Protein AF-A0A392Q6C8-F1 (afdb_monomer)

Foldseek 3Di:
DEDEDQQQQDPPPGRPGPVSQVVRVVVVVCCCVVVVDDPVPYDYYHDHPDTPPVVVVPDPD

Mean predicted aligned error: 2.12 Å

Radius of gyration: 13.26 Å; Cα contacts (8 Å, |Δi|>4): 94; chains: 1; bounding box: 25×20×39 Å

Structure (mmCIF, N/CA/C/O backbone):
data_AF-A0A392Q6C8-F1
#
_entry.id   AF-A0A392Q6C8-F1
#
loop_
_atom_site.group_PDB
_atom_site.id
_atom_site.type_symbol
_atom_site.label_atom_id
_atom_site.label_alt_id
_atom_site.label_comp_id
_atom_site.label_asym_id
_atom_site.label_entity_id
_atom_site.label_seq_id
_atom_site.pdbx_PDB_ins_code
_atom_site.Cartn_x
_atom_site.Cartn_y
_atom_site.Cartn_z
_atom_site.occupancy
_atom_site.B_iso_or_equiv
_atom_site.auth_seq_id
_atom_site.auth_comp_id
_atom_site.auth_asym_id
_atom_site.auth_atom_id
_atom_site.pdbx_PDB_model_num
ATOM 1 N N . MET A 1 1 ? -3.469 8.364 12.018 1.00 96.50 1 MET A N 1
ATOM 2 C CA . MET A 1 1 ? -2.207 7.641 11.758 1.00 96.50 1 MET A CA 1
ATOM 3 C C . MET A 1 1 ? -2.045 7.498 10.262 1.00 96.50 1 MET A C 1
ATOM 5 O O . MET A 1 1 ? -3.019 7.190 9.590 1.00 96.50 1 MET A O 1
ATOM 9 N N . ILE A 1 2 ? -0.843 7.749 9.757 1.00 98.31 2 ILE A N 1
ATOM 10 C CA . ILE A 1 2 ? -0.535 7.683 8.330 1.00 98.31 2 ILE A CA 1
ATOM 11 C C . ILE A 1 2 ? 0.539 6.619 8.147 1.00 98.31 2 ILE A C 1
ATOM 13 O O . ILE A 1 2 ? 1.510 6.592 8.901 1.00 98.31 2 ILE A O 1
ATOM 17 N N . VAL A 1 3 ? 0.354 5.748 7.163 1.00 98.50 3 VAL A N 1
ATOM 18 C CA . VAL A 1 3 ? 1.399 4.842 6.684 1.00 98.50 3 VAL A CA 1
ATOM 19 C C . VAL A 1 3 ? 1.584 5.149 5.212 1.00 98.50 3 VAL A C 1
ATOM 21 O O . VAL A 1 3 ? 0.605 5.195 4.468 1.00 98.50 3 VAL A O 1
ATOM 24 N N . LEU A 1 4 ? 2.829 5.388 4.813 1.00 98.31 4 LEU A N 1
ATOM 25 C CA . LEU A 1 4 ? 3.156 5.774 3.450 1.00 98.31 4 LEU A CA 1
ATOM 26 C C . LEU A 1 4 ? 4.306 4.954 2.880 1.00 98.31 4 LEU A C 1
ATOM 28 O O . LEU A 1 4 ? 5.143 4.438 3.623 1.00 98.31 4 LEU A O 1
ATOM 32 N N . THR A 1 5 ? 4.333 4.853 1.557 1.00 98.50 5 THR A N 1
ATOM 33 C CA . THR A 1 5 ? 5.438 4.290 0.780 1.00 98.50 5 THR A CA 1
ATOM 34 C C . THR A 1 5 ? 5.489 4.961 -0.590 1.00 98.50 5 THR A C 1
ATOM 36 O O . THR A 1 5 ? 4.476 5.468 -1.066 1.00 98.50 5 THR A O 1
ATOM 39 N N . ASP A 1 6 ? 6.664 4.960 -1.209 1.00 98.50 6 ASP A N 1
ATOM 40 C CA . ASP A 1 6 ? 6.867 5.29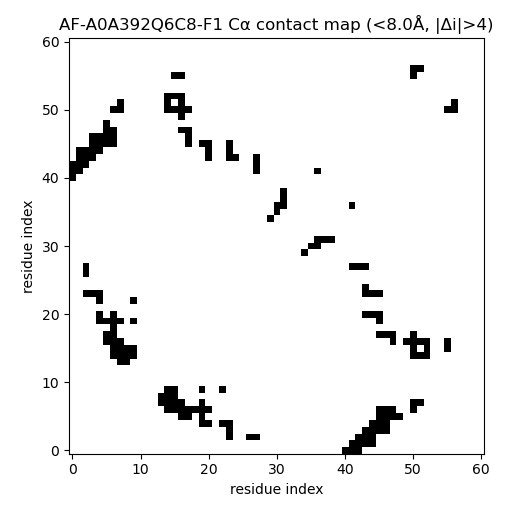4 -2.620 1.00 98.50 6 ASP A CA 1
ATOM 41 C C . ASP A 1 6 ? 6.926 4.038 -3.514 1.00 98.50 6 ASP A C 1
ATOM 43 O O . ASP A 1 6 ? 7.166 4.134 -4.711 1.00 98.50 6 ASP A O 1
ATOM 47 N N . GLY A 1 7 ? 6.721 2.841 -2.947 1.00 98.31 7 GLY A N 1
ATOM 48 C CA . GLY A 1 7 ? 6.720 1.581 -3.692 1.00 98.31 7 GLY A CA 1
ATOM 49 C C . GLY A 1 7 ? 8.091 1.129 -4.206 1.00 98.31 7 GLY A C 1
ATOM 50 O O . GLY A 1 7 ? 8.175 0.055 -4.798 1.00 98.31 7 GLY A O 1
ATOM 51 N N . SER A 1 8 ? 9.168 1.875 -3.932 1.00 97.94 8 SER A N 1
ATOM 52 C CA . SER A 1 8 ? 10.506 1.629 -4.494 1.00 97.94 8 SER A CA 1
ATOM 53 C C . SER A 1 8 ? 11.180 0.353 -3.971 1.00 97.94 8 SER A C 1
ATOM 55 O O . SER A 1 8 ? 12.100 -0.183 -4.593 1.00 97.94 8 SER A O 1
ATOM 57 N N . ARG A 1 9 ? 10.736 -0.162 -2.814 1.00 98.06 9 ARG A N 1
ATOM 58 C CA . ARG A 1 9 ? 11.274 -1.387 -2.205 1.00 98.06 9 ARG A CA 1
ATOM 59 C C . ARG A 1 9 ? 10.230 -2.165 -1.409 1.00 98.06 9 ARG A C 1
ATOM 61 O O . ARG A 1 9 ? 10.246 -2.191 -0.176 1.00 98.06 9 ARG A O 1
ATOM 68 N N . ILE A 1 10 ? 9.359 -2.868 -2.117 1.00 97.94 10 ILE A N 1
ATOM 69 C CA . ILE A 1 10 ? 8.457 -3.850 -1.522 1.00 97.94 10 ILE A CA 1
ATOM 70 C C . ILE A 1 10 ? 9.233 -5.124 -1.167 1.00 97.94 10 ILE A C 1
ATOM 72 O O . ILE A 1 10 ? 10.024 -5.646 -1.957 1.00 97.94 10 ILE A O 1
ATOM 76 N N . LEU A 1 11 ? 9.042 -5.617 0.059 1.00 97.25 11 LEU A N 1
ATOM 77 C CA . LEU A 1 11 ? 9.803 -6.742 0.604 1.00 97.25 11 LEU A CA 1
ATOM 78 C C . LEU A 1 11 ? 9.651 -7.992 -0.275 1.00 97.25 11 LEU A C 1
ATOM 80 O O . LEU A 1 11 ? 8.549 -8.495 -0.461 1.00 97.25 11 LEU A O 1
ATOM 84 N N . GLY A 1 12 ? 10.773 -8.487 -0.801 1.00 97.56 12 GLY A N 1
ATOM 85 C CA . GLY A 1 12 ? 10.820 -9.669 -1.668 1.00 97.56 12 GLY A CA 1
ATOM 86 C C . GLY A 1 12 ? 10.428 -9.425 -3.131 1.00 97.56 12 GLY A C 1
ATOM 87 O O . GLY A 1 12 ? 10.646 -10.313 -3.947 1.00 97.56 12 GLY A O 1
ATOM 88 N N . LEU A 1 13 ? 9.904 -8.242 -3.476 1.00 97.75 13 LEU A N 1
ATOM 89 C CA . LEU A 1 13 ? 9.408 -7.922 -4.823 1.00 97.75 13 LEU A CA 1
ATOM 90 C C . LEU A 1 13 ? 10.166 -6.771 -5.503 1.00 97.75 13 LEU A C 1
ATOM 92 O O . LEU A 1 13 ? 10.186 -6.701 -6.728 1.00 97.75 13 LEU A O 1
ATOM 96 N N . GLY A 1 14 ? 10.838 -5.910 -4.735 1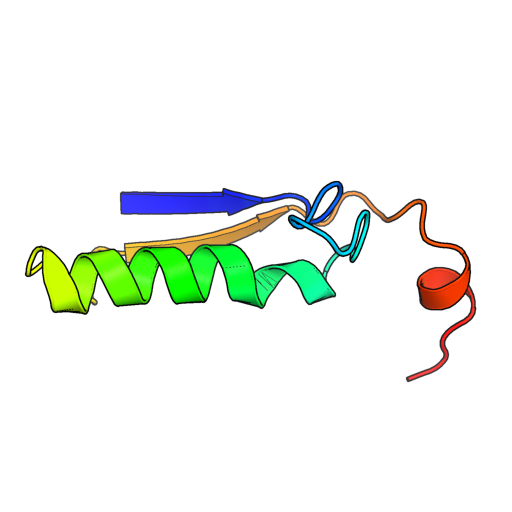.00 97.69 14 GLY A N 1
ATOM 97 C CA . GLY A 1 14 ? 11.585 -4.772 -5.274 1.00 97.69 14 GLY A CA 1
ATOM 98 C C . GLY A 1 14 ? 10.690 -3.569 -5.569 1.00 97.69 14 GLY A C 1
ATOM 99 O O . GLY A 1 14 ? 9.735 -3.319 -4.836 1.00 97.69 14 GLY A O 1
ATOM 100 N N . ASP A 1 15 ? 11.038 -2.804 -6.599 1.00 98.50 15 ASP A N 1
ATOM 101 C CA . ASP A 1 15 ? 10.301 -1.608 -7.015 1.00 98.50 15 ASP A CA 1
ATOM 102 C C . ASP A 1 15 ? 9.002 -2.003 -7.726 1.00 98.50 15 ASP A C 1
ATOM 104 O O . ASP A 1 15 ? 9.034 -2.661 -8.767 1.00 98.50 15 ASP A 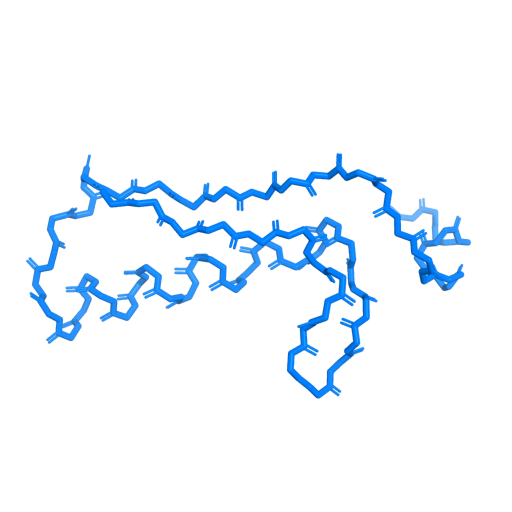O 1
ATOM 108 N N . LEU A 1 16 ? 7.865 -1.616 -7.153 1.00 98.44 16 LEU A N 1
ATOM 109 C CA . LEU A 1 16 ? 6.536 -1.836 -7.726 1.00 98.44 16 LEU A CA 1
ATOM 110 C C . LEU A 1 16 ? 5.809 -0.526 -8.068 1.00 98.44 16 LEU A C 1
ATOM 112 O O . LEU A 1 16 ? 4.638 -0.568 -8.451 1.00 98.44 16 LEU A O 1
ATOM 116 N N . GLY A 1 17 ? 6.470 0.629 -7.921 1.00 98.12 17 GLY A N 1
ATOM 117 C CA . GLY A 1 17 ? 5.860 1.944 -8.118 1.00 98.12 17 GLY A CA 1
ATOM 118 C C . GLY A 1 17 ? 4.493 2.067 -7.435 1.00 98.12 17 GLY A C 1
ATOM 119 O O . GLY A 1 17 ? 4.284 1.584 -6.318 1.00 98.12 17 GLY A O 1
ATOM 120 N N . VAL A 1 18 ? 3.521 2.648 -8.143 1.00 97.94 18 VAL A N 1
ATOM 121 C CA . VAL A 1 18 ? 2.139 2.842 -7.664 1.00 97.94 18 VAL A CA 1
ATOM 122 C C . VAL A 1 18 ? 1.427 1.548 -7.241 1.00 97.94 18 VAL A C 1
ATOM 124 O O . VAL A 1 18 ? 0.559 1.580 -6.366 1.00 97.94 18 VAL A O 1
ATOM 127 N N . GLN A 1 19 ? 1.830 0.385 -7.768 1.00 97.81 19 GLN A N 1
ATOM 128 C CA . GLN A 1 19 ? 1.252 -0.906 -7.371 1.00 97.81 19 GLN A CA 1
ATOM 129 C C . GLN A 1 19 ? 1.620 -1.296 -5.924 1.00 97.81 19 GLN A C 1
ATOM 131 O O . GLN A 1 19 ? 1.012 -2.193 -5.341 1.00 97.81 19 GLN A O 1
ATOM 136 N N . GLY A 1 20 ? 2.560 -0.582 -5.292 1.00 98.06 20 GLY A N 1
ATOM 137 C CA . GLY A 1 20 ? 2.925 -0.734 -3.883 1.00 98.06 20 GLY A CA 1
ATOM 138 C C . GLY A 1 20 ? 1.863 -0.282 -2.866 1.00 98.06 20 GLY A C 1
ATOM 139 O O . GLY A 1 20 ? 2.032 -0.558 -1.675 1.00 98.06 20 GLY A O 1
ATOM 140 N N . ILE A 1 21 ? 0.760 0.359 -3.288 1.00 98.50 21 ILE A N 1
ATOM 141 C CA . ILE A 1 21 ? -0.304 0.883 -2.400 1.00 98.50 21 ILE A CA 1
ATOM 142 C C . ILE A 1 21 ? -0.921 -0.176 -1.466 1.00 98.50 21 ILE A C 1
ATOM 144 O O . ILE A 1 21 ? -1.393 0.151 -0.377 1.00 98.50 21 ILE A O 1
ATOM 148 N N . GLY A 1 22 ? -0.860 -1.461 -1.824 1.00 98.31 22 GLY A N 1
ATOM 149 C CA . GLY A 1 22 ? -1.332 -2.546 -0.956 1.00 98.31 22 GLY A CA 1
ATOM 150 C C . GLY A 1 22 ? -0.588 -2.643 0.384 1.00 98.31 22 GLY A C 1
ATOM 151 O O . GLY A 1 22 ? -1.162 -3.084 1.378 1.00 98.31 22 GLY A O 1
ATOM 152 N N . ILE A 1 23 ? 0.667 -2.187 0.456 1.00 98.44 23 ILE A N 1
ATOM 153 C CA . ILE A 1 2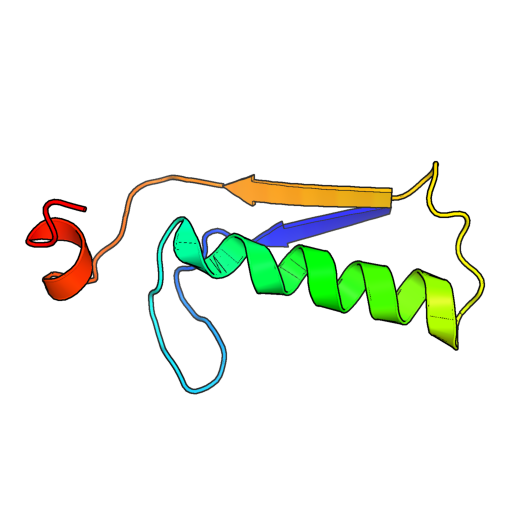3 ? 1.481 -2.236 1.680 1.00 98.44 23 ILE A CA 1
ATOM 154 C C . ILE A 1 23 ? 0.969 -1.298 2.781 1.00 98.44 23 ILE A C 1
ATOM 156 O O . ILE A 1 23 ? 0.770 -1.775 3.905 1.00 98.44 23 ILE A O 1
ATOM 160 N N . PRO A 1 24 ? 0.758 0.013 2.538 1.00 98.56 24 PRO A N 1
ATOM 161 C CA . PRO A 1 24 ? 0.181 0.883 3.554 1.00 98.56 24 PRO A CA 1
ATOM 162 C C . PRO A 1 24 ? -1.247 0.471 3.929 1.00 98.56 24 PRO A C 1
ATOM 164 O O . PRO A 1 24 ? -1.579 0.573 5.107 1.00 98.56 24 PRO A O 1
ATOM 167 N N . ILE A 1 25 ? -2.050 -0.056 2.992 1.00 98.56 25 ILE A N 1
ATOM 168 C CA . ILE A 1 25 ? -3.384 -0.607 3.298 1.00 98.56 25 ILE A CA 1
ATOM 169 C C . ILE A 1 25 ? -3.259 -1.776 4.282 1.00 98.56 25 ILE A C 1
ATOM 171 O O . ILE A 1 25 ? -3.749 -1.682 5.403 1.00 98.56 25 ILE A O 1
ATOM 175 N N . GLY A 1 26 ? -2.507 -2.824 3.931 1.00 98.31 26 GLY A N 1
ATOM 176 C CA . GLY A 1 26 ? -2.385 -4.018 4.772 1.00 98.31 26 GLY A CA 1
ATOM 177 C C . GLY A 1 26 ? -1.766 -3.748 6.150 1.00 98.31 26 GLY A C 1
ATOM 178 O O . GLY A 1 26 ? -2.173 -4.349 7.145 1.00 98.31 26 GLY A O 1
ATOM 179 N N . LYS A 1 27 ? -0.813 -2.808 6.256 1.00 98.25 27 LYS A N 1
ATOM 180 C CA . LYS A 1 27 ? -0.280 -2.375 7.563 1.00 98.25 27 LYS A CA 1
ATOM 181 C C . LYS A 1 27 ? -1.347 -1.710 8.425 1.00 98.25 27 LYS A C 1
ATOM 183 O O . LYS A 1 27 ? -1.416 -1.976 9.622 1.00 98.25 27 LYS A O 1
ATOM 188 N N . LEU A 1 28 ? -2.142 -0.824 7.834 1.00 98.69 28 LEU A N 1
ATOM 189 C CA . LEU A 1 28 ? -3.203 -0.140 8.557 1.00 98.69 28 LEU A CA 1
ATOM 190 C C . LEU A 1 28 ? -4.324 -1.105 8.950 1.00 98.69 28 LEU A C 1
ATOM 192 O O . LEU A 1 28 ? -4.773 -1.033 10.091 1.00 98.69 28 LEU A O 1
ATOM 196 N N . ASP A 1 29 ? -4.693 -2.046 8.080 1.00 98.56 29 ASP A N 1
ATOM 197 C CA . ASP A 1 29 ? -5.650 -3.114 8.391 1.00 98.56 29 ASP A CA 1
ATOM 198 C C . ASP A 1 29 ? -5.193 -3.926 9.605 1.00 98.56 29 ASP A C 1
ATOM 200 O O . ASP A 1 29 ? -5.975 -4.168 10.523 1.00 98.56 29 ASP A O 1
ATOM 204 N N . MET A 1 30 ? -3.903 -4.273 9.673 1.00 98.44 30 MET A N 1
ATOM 205 C CA . MET A 1 30 ? -3.328 -4.945 10.841 1.00 98.44 30 MET A CA 1
ATOM 206 C C . MET A 1 30 ? -3.404 -4.087 12.104 1.00 98.44 30 MET A C 1
ATOM 208 O O . MET A 1 30 ? -3.705 -4.607 13.174 1.00 98.44 30 MET A O 1
ATOM 212 N N . TYR A 1 31 ? -3.183 -2.776 12.020 1.00 98.38 31 TYR A N 1
ATOM 213 C CA . TYR A 1 31 ? -3.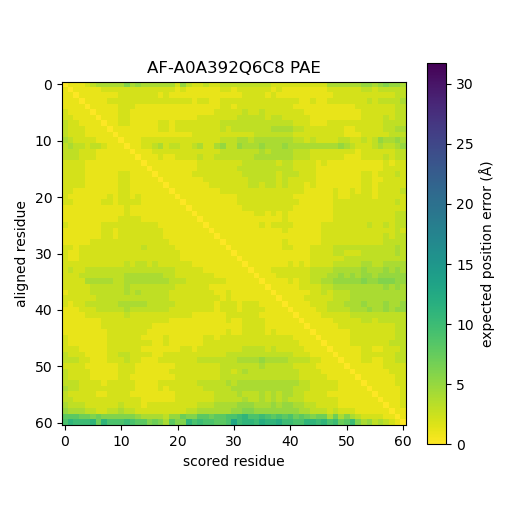320 -1.906 13.189 1.00 98.38 31 TYR A CA 1
ATOM 214 C C . TYR A 1 31 ? -4.774 -1.736 13.641 1.00 98.38 31 TYR A C 1
ATOM 216 O O . TYR A 1 31 ? -5.035 -1.648 14.841 1.00 98.38 31 TYR A O 1
ATOM 224 N N . VAL A 1 32 ? -5.729 -1.725 12.713 1.00 98.38 32 VAL A N 1
ATOM 225 C CA . VAL A 1 32 ? 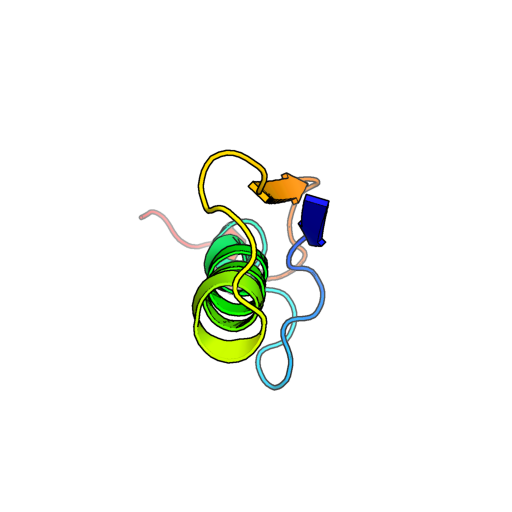-7.157 -1.739 13.050 1.00 98.38 32 VAL A CA 1
ATOM 226 C C . VAL A 1 32 ? -7.515 -3.067 13.720 1.00 98.38 32 VAL A C 1
ATOM 228 O O . VAL A 1 32 ? -8.033 -3.067 14.834 1.00 98.38 32 VAL A O 1
ATOM 231 N N . ALA A 1 33 ? -7.189 -4.194 13.083 1.00 98.38 33 ALA A N 1
ATOM 232 C CA . ALA A 1 33 ? -7.603 -5.522 13.526 1.00 98.38 33 ALA A CA 1
ATOM 233 C C . ALA A 1 33 ? -6.890 -5.995 14.803 1.00 98.38 33 ALA A C 1
ATOM 235 O O . ALA A 1 33 ? -7.535 -6.538 15.696 1.00 98.38 33 ALA A O 1
ATOM 236 N N . ALA A 1 34 ? -5.573 -5.796 14.906 1.00 98.19 34 ALA A N 1
ATOM 237 C CA . ALA A 1 34 ? -4.770 -6.319 16.012 1.00 98.19 34 ALA A CA 1
ATOM 238 C C . ALA A 1 34 ? -4.620 -5.337 17.183 1.00 98.19 34 ALA A C 1
ATOM 240 O O . ALA A 1 34 ? -4.437 -5.774 18.317 1.00 98.19 34 ALA A O 1
ATOM 241 N N . ALA A 1 35 ? -4.682 -4.023 16.930 1.00 97.88 35 ALA A N 1
ATOM 242 C CA . ALA A 1 35 ? -4.474 -2.992 17.954 1.00 97.88 35 ALA A CA 1
ATOM 243 C C . ALA A 1 35 ? -5.715 -2.120 18.228 1.00 97.88 35 ALA A C 1
ATOM 245 O O . ALA A 1 35 ? -5.648 -1.211 19.055 1.00 97.88 35 ALA A O 1
ATOM 246 N N . GLY A 1 36 ? -6.849 -2.379 17.564 1.00 97.81 36 GLY A N 1
ATOM 247 C CA . GLY A 1 36 ? -8.113 -1.682 17.821 1.00 97.81 36 GLY A CA 1
ATOM 248 C C . GLY A 1 36 ? -8.122 -0.210 17.396 1.00 97.81 36 GLY A C 1
ATOM 249 O O . GLY A 1 36 ? -8.896 0.586 17.932 1.00 97.81 36 GLY A O 1
ATOM 250 N N . ILE A 1 37 ? -7.256 0.189 16.459 1.00 98.19 37 ILE A N 1
ATOM 251 C CA . ILE A 1 37 ? -7.246 1.563 15.945 1.00 98.19 37 ILE A CA 1
ATOM 252 C C . ILE A 1 37 ? -8.554 1.848 15.194 1.00 98.19 37 ILE A C 1
ATOM 254 O O . ILE A 1 37 ? -8.986 1.061 14.359 1.00 98.19 37 ILE A O 1
ATOM 258 N N . ASN A 1 38 ? -9.174 3.005 15.454 1.00 98.31 38 ASN A N 1
ATOM 259 C CA . ASN A 1 38 ? -10.388 3.414 14.746 1.00 98.31 38 ASN A CA 1
ATOM 260 C C . ASN A 1 38 ? -10.102 3.586 13.232 1.00 98.31 38 ASN A C 1
ATOM 262 O O . ASN A 1 38 ? -9.267 4.429 12.880 1.00 98.31 38 ASN A O 1
ATOM 266 N N . PRO A 1 39 ? -10.817 2.873 12.339 1.00 98.00 39 PRO A N 1
ATOM 267 C CA . PRO A 1 39 ? -10.602 2.941 10.892 1.00 98.00 39 PRO A CA 1
ATOM 268 C C . PRO A 1 39 ? -10.874 4.329 10.288 1.00 98.00 39 PRO A C 1
ATOM 270 O O . PRO A 1 39 ? -10.300 4.680 9.266 1.00 98.00 39 PRO A O 1
ATOM 273 N N . GLN A 1 40 ? -11.677 5.181 10.933 1.00 98.38 40 GLN A N 1
ATOM 274 C CA . GLN A 1 40 ? -11.884 6.568 10.491 1.00 98.38 40 GLN A CA 1
ATOM 275 C C . GLN A 1 40 ? -10.692 7.491 10.795 1.00 98.38 40 GLN A C 1
ATOM 277 O O . GLN A 1 40 ? -10.698 8.659 10.415 1.00 98.38 40 GLN A O 1
ATOM 282 N N . LYS A 1 41 ? -9.676 7.002 11.520 1.00 98.00 41 LYS A N 1
ATOM 283 C CA . LYS A 1 41 ? -8.488 7.771 11.929 1.00 98.00 41 LYS A CA 1
ATOM 284 C C . LYS A 1 41 ? -7.195 7.286 11.268 1.00 98.00 41 LYS A C 1
ATOM 286 O O . LYS A 1 41 ? -6.102 7.646 11.725 1.00 98.00 41 LYS A O 1
ATOM 291 N N . ILE A 1 42 ? -7.293 6.479 10.218 1.00 98.50 42 ILE A N 1
ATOM 292 C CA . ILE A 1 42 ? -6.152 5.995 9.437 1.00 98.50 42 ILE A CA 1
ATOM 293 C C . ILE A 1 42 ? -6.189 6.545 8.011 1.00 98.50 42 ILE A C 1
ATOM 295 O O . ILE A 1 42 ? -7.256 6.858 7.494 1.00 98.50 42 ILE A O 1
ATOM 299 N N . LEU A 1 43 ? -5.018 6.679 7.390 1.00 98.69 43 LEU A N 1
ATOM 300 C CA . LEU A 1 43 ? -4.891 7.111 6.000 1.00 98.69 43 LEU A CA 1
ATOM 301 C C . LEU A 1 43 ? -3.693 6.405 5.340 1.00 98.69 43 LEU A C 1
ATOM 303 O O . LEU A 1 43 ? -2.550 6.692 5.717 1.00 98.69 43 LEU A O 1
ATOM 307 N N . PRO A 1 44 ? -3.920 5.475 4.393 1.00 98.50 44 PRO A N 1
ATOM 308 C CA . PRO A 1 44 ? -2.859 4.946 3.544 1.00 98.50 44 PRO A CA 1
ATOM 309 C C . PRO A 1 44 ? -2.463 5.995 2.503 1.00 98.50 44 PRO A C 1
ATOM 311 O O . PRO A 1 44 ? -3.327 6.649 1.922 1.00 98.50 44 PRO A O 1
ATOM 314 N N . VAL A 1 45 ? -1.162 6.151 2.257 1.00 98.62 45 VAL A N 1
ATOM 315 C CA . VAL A 1 45 ? -0.647 7.110 1.270 1.00 98.62 45 VAL A CA 1
ATOM 316 C C . VAL A 1 45 ? 0.378 6.437 0.364 1.00 98.62 45 VAL A C 1
ATOM 318 O O . VAL A 1 45 ? 1.302 5.778 0.836 1.00 98.62 45 VAL A O 1
ATOM 321 N N . MET A 1 46 ? 0.228 6.639 -0.941 1.00 98.38 46 MET A N 1
ATOM 322 C CA . MET A 1 46 ? 1.235 6.309 -1.945 1.00 98.38 46 MET A CA 1
ATOM 323 C C . MET A 1 46 ? 1.868 7.607 -2.442 1.00 98.38 46 MET A C 1
ATOM 325 O O . MET A 1 46 ? 1.150 8.522 -2.846 1.00 98.38 46 MET A O 1
ATOM 329 N N . LEU A 1 47 ? 3.195 7.693 -2.403 1.00 98.50 47 LEU A N 1
ATOM 330 C CA . LEU A 1 47 ? 3.946 8.785 -3.015 1.00 98.50 47 LEU A CA 1
ATOM 331 C C . LEU A 1 47 ? 4.436 8.329 -4.385 1.00 98.50 47 LEU A C 1
ATOM 333 O O . LEU A 1 47 ? 5.461 7.662 -4.483 1.00 98.50 47 LEU A O 1
ATOM 337 N N . ASP A 1 48 ? 3.693 8.665 -5.434 1.00 98.25 48 ASP A N 1
ATOM 338 C CA . ASP A 1 48 ? 4.132 8.375 -6.795 1.00 98.25 48 ASP A CA 1
ATOM 339 C C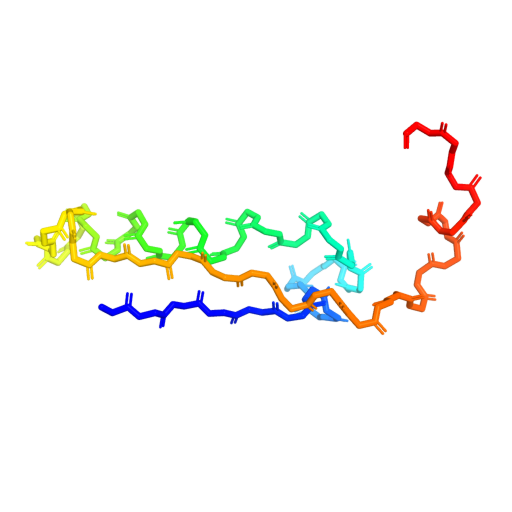 . ASP A 1 48 ? 5.133 9.436 -7.265 1.00 98.25 48 ASP A C 1
ATOM 341 O O . ASP A 1 48 ? 4.783 10.591 -7.516 1.00 98.25 48 ASP A O 1
ATOM 345 N N . VAL A 1 49 ? 6.399 9.034 -7.329 1.00 98.12 49 VAL A N 1
ATOM 346 C CA . VAL A 1 49 ? 7.521 9.839 -7.829 1.00 98.12 49 VAL A CA 1
ATOM 347 C C . VAL A 1 49 ? 8.165 9.184 -9.057 1.00 98.12 49 VAL A C 1
ATOM 349 O O . VAL A 1 49 ? 9.308 9.490 -9.399 1.00 98.12 49 VAL A O 1
ATOM 35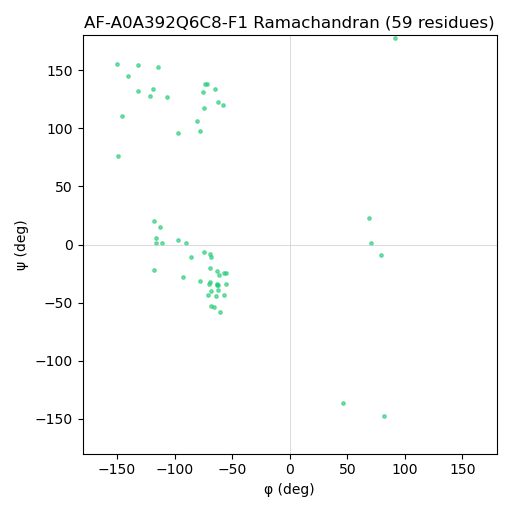2 N N . GLY A 1 50 ? 7.431 8.285 -9.723 1.00 97.88 50 GLY A N 1
ATOM 353 C CA . GLY A 1 50 ? 7.937 7.401 -10.768 1.00 97.88 50 GLY A CA 1
ATOM 354 C C . GLY A 1 50 ? 8.416 6.048 -10.232 1.00 97.88 50 GLY A C 1
ATOM 355 O O . GLY A 1 50 ? 8.398 5.775 -9.034 1.00 97.88 50 GLY A O 1
ATOM 356 N N . THR A 1 51 ? 8.849 5.181 -11.147 1.00 98.62 51 THR A N 1
ATOM 357 C CA . THR A 1 51 ? 9.394 3.848 -10.851 1.00 98.62 51 THR A CA 1
ATOM 358 C C . THR A 1 51 ? 10.583 3.559 -11.762 1.00 98.62 51 THR A C 1
ATOM 360 O O . THR A 1 51 ? 10.595 3.966 -12.923 1.00 98.62 51 THR A O 1
ATOM 363 N N . ASN A 1 52 ? 11.579 2.841 -11.244 1.00 98.56 52 ASN A N 1
ATOM 364 C CA . ASN A 1 52 ? 12.702 2.323 -12.027 1.00 98.56 52 ASN A CA 1
ATOM 365 C C . ASN A 1 52 ? 12.414 0.920 -12.588 1.00 98.56 52 ASN A C 1
ATOM 367 O O . ASN A 1 52 ? 13.277 0.308 -13.223 1.00 98.56 52 ASN A O 1
ATOM 371 N N . ASN A 1 53 ? 11.226 0.366 -12.337 1.00 98.31 53 ASN A N 1
ATOM 372 C CA . ASN A 1 53 ? 10.854 -0.947 -12.834 1.00 98.31 53 ASN A CA 1
ATOM 373 C C . ASN A 1 53 ? 10.467 -0.875 -14.318 1.00 98.31 53 ASN A C 1
ATOM 375 O O . ASN A 1 53 ? 9.325 -0.581 -14.661 1.00 98.31 53 ASN A O 1
ATOM 379 N N . GLN A 1 54 ? 11.414 -1.213 -15.199 1.00 98.44 54 GLN A N 1
ATOM 380 C CA . GLN A 1 54 ? 11.205 -1.184 -16.651 1.00 98.44 54 GLN A CA 1
ATOM 381 C C . GLN A 1 54 ? 9.996 -2.014 -17.102 1.00 98.44 54 GLN A C 1
ATOM 383 O O . GLN A 1 54 ? 9.287 -1.606 -18.011 1.00 98.44 54 GLN A O 1
ATOM 388 N N . LYS A 1 55 ? 9.698 -3.135 -16.428 1.00 98.06 55 LYS A N 1
ATOM 389 C CA . LYS A 1 55 ? 8.522 -3.950 -16.771 1.00 98.06 55 LYS A CA 1
ATOM 390 C C . LYS A 1 55 ? 7.217 -3.190 -16.560 1.00 98.06 55 LYS A C 1
ATOM 392 O O . LYS A 1 55 ? 6.290 -3.404 -17.322 1.00 98.06 55 LYS A O 1
ATOM 397 N N . LEU A 1 56 ? 7.158 -2.337 -15.535 1.00 98.00 56 LEU A N 1
ATOM 398 C CA . LEU A 1 56 ? 5.997 -1.491 -15.258 1.00 98.00 56 LEU A CA 1
ATOM 399 C C . LEU A 1 56 ? 5.945 -0.270 -16.178 1.00 98.00 56 LEU A C 1
ATOM 401 O O . LEU A 1 56 ? 4.860 0.175 -16.519 1.00 98.00 56 LEU A O 1
ATOM 405 N N . LEU A 1 57 ? 7.100 0.253 -16.598 1.00 98.00 57 LEU A N 1
ATOM 406 C CA . LEU A 1 57 ? 7.164 1.334 -17.588 1.00 98.00 57 LEU A CA 1
ATOM 407 C C . LEU A 1 57 ? 6.734 0.872 -18.989 1.00 98.00 57 LEU A C 1
ATOM 409 O O . LEU A 1 57 ? 6.179 1.659 -19.751 1.00 98.00 57 LEU A O 1
ATOM 413 N N . ASP A 1 58 ? 6.995 -0.393 -19.320 1.00 98.25 58 ASP A N 1
ATOM 414 C CA . ASP A 1 58 ? 6.620 -1.002 -20.598 1.00 98.25 58 ASP A CA 1
ATOM 415 C C . ASP A 1 58 ? 5.185 -1.565 -20.596 1.00 98.25 58 ASP A C 1
ATOM 417 O O . ASP A 1 58 ? 4.666 -1.935 -21.657 1.00 98.25 58 ASP A O 1
ATOM 421 N N . ASP A 1 59 ? 4.549 -1.649 -19.424 1.00 97.12 59 ASP A N 1
ATOM 422 C CA . ASP A 1 59 ? 3.178 -2.132 -19.276 1.00 97.12 59 ASP A CA 1
ATOM 423 C C . ASP A 1 59 ? 2.178 -1.098 -19.821 1.00 97.12 59 ASP A C 1
ATOM 425 O O . ASP A 1 59 ? 2.329 0.109 -19.638 1.00 97.12 59 ASP A O 1
ATOM 429 N N . ARG A 1 60 ? 1.161 -1.576 -20.545 1.00 94.31 60 ARG A N 1
ATOM 430 C CA . ARG A 1 60 ? 0.141 -0.744 -21.216 1.00 94.31 60 ARG A CA 1
ATOM 431 C C . ARG A 1 60 ? -1.244 -0.867 -20.595 1.00 94.31 60 ARG A C 1
ATOM 433 O O . ARG A 1 60 ? -2.197 -0.311 -21.147 1.00 94.31 60 ARG A O 1
ATOM 440 N N . LEU A 1 61 ? -1.356 -1.657 -19.535 1.00 85.38 61 LEU A N 1
ATOM 441 C CA . LEU A 1 61 ? -2.573 -1.794 -18.748 1.00 85.38 61 LEU A CA 1
ATOM 442 C C . LEU A 1 61 ? -2.717 -0.649 -17.743 1.00 85.38 61 LEU A C 1
ATOM 444 O O . LEU A 1 61 ? -1.687 -0.164 -17.228 1.00 85.38 61 LEU A O 1
#

Secondary structure (DSSP, 8-state):
-EEEE-STTBTTTB--GGGGGHHHHHHHHHHHHHH---GGG-EEEE-------HHHHS---

Organism: NCBI:txid97028

Nearest PDB structures (foldseek):
  6c7n-assembly1_D  TM=9.965E-01  e=7.125E-06  Sorghum bicolor
  7x11-assembly1_D  TM=9.951E-01  e=9.356E-06  Homo sapiens
  2aw5-assembly2_C  TM=9.910E-01  e=8.740E-06  Homo sapiens
  6ags-assembly1_A  TM=1.002E+00  e=1.315E-05  Escherichia coli
  7bsk-assembly1_B  TM=9.981E-01  e=4.796E-05  Homo sapiens

InterPro domains:
  IPR012301 Malic enzyme, N-terminal domain [PF00390] (1-60)
  IPR012301 Malic enzyme, N-terminal domain [SM01274] (1-60)
  IPR037062 Malic enzyme, N-terminal domain superfamily [G3DSA:3.40.50.10380] (1-61)
  IPR046346 Aminoacid dehydrogenase-like, N-terminal domain superfamily [SSF53223] (1-60)

Solvent-accessible surface area (backbone atoms only — not comparable to full-atom values): 3667 Å² total; per-residue (Å²): 89,76,38,71,47,46,18,65,69,41,90,99,70,38,47,48,21,76,74,36,48,58,55,27,44,54,55,48,50,46,40,30,72,77,68,66,45,62,73,92,53,54,46,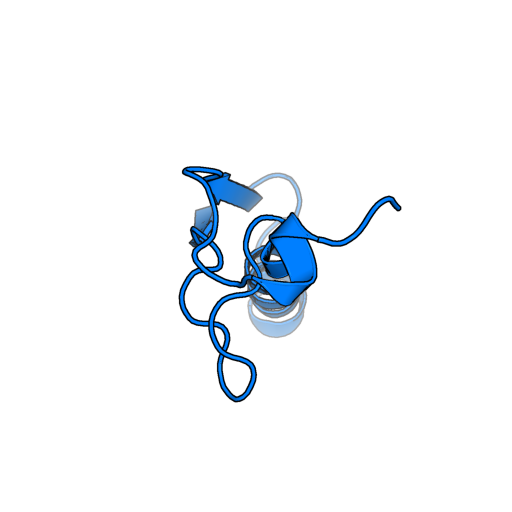64,41,69,49,80,83,64,65,89,37,61,73,66,73,71,49,87,124

Sequence (61 aa):
MIVLTDGSRILGLGDLGVQGIGIPIGKLDMYVAAAGINPQKILPVMLDVGTNNQKLLDDRL

pLDDT: mean 97.92, std 1.74, range [85.38, 98.69]